Protein 1CZT (pdb70)

Organism: Homo sapiens (NCBI:txid9606)

InterPro domains:
  IPR000421 Coagulation factor 5/8, C-terminal domain [PF00754] (1922-2058)
  IPR000421 Coagulation factor 5/8, C-terminal domain [PF00754] (2081-2218)
  IPR000421 Coagulation factor 5/8, C-terminal domain [PS01285] (1947-1980)
  IPR000421 Coagulation factor 5/8, C-terminal domain [PS01285] (2111-2140)
  IPR000421 Coagulation factor 5/8, C-terminal domain [PS01286] (2045-2061)
  IPR000421 Coagulation factor 5/8, C-terminal domain [PS01286] (2205-2221)
  IPR000421 Coagulation factor 5/8, C-terminal domain [PS50022] (1907-2061)
  IPR000421 Coagulation factor 5/8, C-terminal domain [PS50022] (2066-2221)
  IPR000421 Coagulation factor 5/8, C-terminal domain [SM00231] (1906-2061)
  IPR000421 Coagulation factor 5/8, C-terminal domain [SM00231] (2065-2221)
  IPR000421 Coagulation factor 5/8, C-terminal domain [cd00057] (1909-2060)
  IPR000421 Coagulation factor 5/8, C-terminal domain [cd00057] (2068-2220)
  IPR008972 Cupredoxin [G3DSA:2.60.40.420] (29-207)
  IPR008972 Cupredoxin [G3DSA:2.60.40.420] (208-333)
  IPR008972 Cupredoxin [G3DSA:2.60.40.420] (345-695)
  IPR008972 Cupredoxin [G3DSA:2.60.40.420] (1574-1760)
  IPR008972 Cupredoxin [G3DSA:2.60.40.420] (1761-1904)
  IPR008972 Cupredoxin [SSF49503] (31-201)
  IPR008972 Cupredoxin [SSF49503] (207-329)
  IPR008972 Cupredoxin [SSF49503] (349-534)

B-factor: mean 29.0, std 12.18, range [12.12, 73.2]

Secondary structure (DSSP, 8-state):
---EE-STTTS-S-GGGEEES---B-TTS-B--GGG-BTT--SSS-SEE-SS-STT--EEEEEEEEEEEEEEEEE-EEETTEEEEEEEEEEEEESSSSS-EE---TT-SSPPPEE--SSSS--EEEEEEEEEEEEEEEEEEEEEESS-EEEEEEEEEE--

Nearest PDB structures (foldseek):
  1czt-assembly1_A  TM=1.006E+00  e=4.597E-32  Homo sapiens
  2pqs-assembly3_C  TM=9.774E-01  e=2.338E-20  Bos taurus
  4bxs-assembly1_V  TM=9.647E-01  e=1.231E-20  Pseudonaja textilis
  6mf2-assembly1_A  TM=9.750E-01  e=3.195E-17  Homo sapiens
  7kbt-assembly1_A  TM=9.755E-01  e=1.511E-17  Sus scrofa

GO terms:
  GO:0005515 protein binding (F, IPI)
  GO:0007596 blood coagulation (P, TAS)
  GO:0033116 endoplasmic reticulum-Golgi intermediate compartment membrane (C, TAS)
  GO:0005576 extracellular region (C, TAS)
  GO:0005788 endoplasmic reticulum lumen (C, TAS)
  GO:0005886 plasma membrane (C, TAS)
  GO:0030134 COPII-coated ER to Golgi transport vesicle (C, TAS)
  GO:0031093 platelet alpha granule lumen (C, TAS)
  GO:1903561 extracellular vesicle (C, HDA)
  GO:0016020 membrane (C, HDA)
  GO:0031638 zymogen activation (P, IDA)
  GO:0006508 proteolysis (P, IDA)

Radius of gyration: 14.77 Å; Cα contacts (8 Å, |Δi|>4): 433; chains: 1; bounding box: 37×32×40 Å

Sequence (160 aa):
GCSTPLGMENGKIENKQITASSFKKSWWGDYWEPFRARLNAQGRVNAWQAKANNNKQWLEIDLLKIKKITAIITQGCKSLSSEMYVKSYTIHYSEQGVEWKPYRLKSSMVDKIFEGNTNTKGHVKNFFNPPIISRFIRVIPKTWNQSITLRLELFGCDIY

Solvent-accessible surface area: 8597 Å² total; per-residue (Å²): 125,26,82,85,58,22,0,0,90,85,37,156,5,86,69,151,11,4,63,20,40,29,58,74,124,30,226,205,57,19,88,13,43,11,34,97,0,35,10,56,27,150,53,184,28,17,0,0,2,2,145,44,68,40,109,139,12,62,0,22,0,23,9,99,105,64,35,62,0,21,2,0,17,0,5,0,0,147,20,168,122,16,94,21,23,0,89,14,0,0,0,46,42,6,88,134,27,119,141,60,120,32,8,109,71,149,119,36,174,108,44,58,78,5,125,7,1,108,67,14,159,26,89,41,89,26,120,4,105,67,52,4,69,0,69,21,0,46,0,15,1,86,66,62,53,113,10,0,0,0,10,0,4,0,22,0,25,46,84,231

Structure (mmCIF, N/CA/C/O backbone):
data_1CZT
#
_entry.id   1CZT
#
_cell.length_a   46.890
_cell.length_b   53.330
_cell.length_c   68.520
_cell.angle_alpha   90.00
_cell.angle_beta   90.00
_cell.angle_gamma   90.00
#
_symmetry.space_group_name_H-M   'P 21 21 21'
#
loop_
_entity.id
_entity.type
_entity.pdbx_description
1 polymer 'PROTEIN (COAGULATION FACTOR V)'
2 water water
#
loop_
_atom_site.group_PDB
_atom_site.id
_atom_site.type_symbol
_atom_site.label_atom_id
_atom_site.label_alt_id
_atom_site.label_comp_id
_atom_site.label_asym_id
_atom_site.label_entity_id
_atom_site.label_seq_id
_atom_site.pdbx_PDB_ins_code
_atom_site.Cartn_x
_atom_site.Cartn_y
_atom_site.Cartn_z
_atom_site.occupancy
_atom_site.B_iso_or_equiv
_atom_site.auth_seq_id
_atom_site.auth_comp_id
_atom_site.auth_asym_id
_atom_site.auth_atom_id
_atom_site.pdbx_PDB_model_num
ATOM 1 N N . GLY A 1 1 ? 23.193 29.081 5.228 1.00 54.07 0 GLY A N 1
ATOM 2 C CA . GLY A 1 1 ? 22.104 30.093 5.047 1.00 50.46 0 GLY A CA 1
ATOM 3 C C . GLY A 1 1 ? 20.745 29.417 5.019 1.00 46.98 0 GLY A C 1
ATOM 4 O O . GLY A 1 1 ? 20.666 28.187 5.115 1.00 49.17 0 GLY A O 1
ATOM 5 N N . CYS A 1 2 ? 19.684 30.201 4.849 1.00 39.67 1 CYS A N 1
ATOM 6 C CA . CYS A 1 2 ? 18.341 29.644 4.820 1.00 34.33 1 CYS A CA 1
ATOM 7 C C . CYS A 1 2 ? 17.517 30.211 3.651 1.00 33.62 1 CYS A C 1
ATOM 8 O O . CYS A 1 2 ? 16.477 30.829 3.856 1.00 33.49 1 CYS A O 1
ATOM 11 N N . SER A 1 3 ? 17.980 30.006 2.423 1.00 31.82 2 SER A N 1
ATOM 12 C CA . SER A 1 3 ? 17.263 30.522 1.265 1.00 31.62 2 SER A CA 1
ATOM 13 C C . SER A 1 3 ? 17.205 29.496 0.140 1.00 30.74 2 SER A C 1
ATOM 14 O O . SER A 1 3 ? 17.147 29.844 -1.036 1.00 31.55 2 SER A O 1
ATOM 17 N N . THR A 1 4 ? 17.133 28.227 0.513 1.00 29.12 3 THR A N 1
ATOM 18 C CA . THR A 1 4 ? 17.091 27.162 -0.470 1.00 29.59 3 THR A CA 1
ATOM 19 C C . THR A 1 4 ? 15.654 26.856 -0.903 1.00 28.47 3 THR A C 1
ATOM 20 O O . THR A 1 4 ? 14.738 26.872 -0.073 1.00 29.00 3 THR A O 1
ATOM 24 N N . PRO A 1 5 ? 15.421 26.688 -2.222 1.00 24.95 4 PRO A N 1
ATOM 25 C CA . PRO A 1 5 ? 14.071 26.375 -2.696 1.00 24.76 4 PRO A CA 1
ATOM 26 C C . PRO A 1 5 ? 13.692 25.038 -2.073 1.00 24.46 4 PRO A C 1
ATOM 27 O O . PRO A 1 5 ? 14.474 24.094 -2.120 1.00 29.05 4 PRO A O 1
ATOM 31 N N . LEU A 1 6 ? 12.507 24.963 -1.481 1.00 22.98 5 LEU A N 1
ATOM 32 C CA . LEU A 1 6 ? 12.051 23.751 -0.802 1.00 21.57 5 LEU A CA 1
ATOM 33 C C . LEU A 1 6 ? 11.574 22.580 -1.652 1.00 23.13 5 LEU A C 1
ATOM 34 O O . LEU A 1 6 ? 11.240 21.534 -1.100 1.00 24.67 5 LEU A O 1
ATOM 39 N N . GLY A 1 7 ? 11.448 22.761 -2.964 1.00 22.47 6 GLY A N 1
ATOM 40 C CA . GLY A 1 7 ? 11.055 21.634 -3.794 1.00 23.02 6 GLY A CA 1
ATOM 41 C C . GLY A 1 7 ? 9.840 21.664 -4.689 1.00 21.98 6 GLY A C 1
ATOM 42 O O . GLY A 1 7 ? 9.426 20.609 -5.166 1.00 22.54 6 GLY A O 1
ATOM 43 N N . MET A 1 8 ? 9.249 22.829 -4.917 1.00 22.08 7 MET A N 1
ATOM 44 C CA . MET A 1 8 ? 8.081 22.892 -5.798 1.00 22.35 7 MET A CA 1
ATOM 45 C C . MET A 1 8 ? 8.512 22.658 -7.233 1.00 21.24 7 MET A C 1
ATOM 46 O O . MET A 1 8 ? 8.031 21.749 -7.896 1.00 20.49 7 MET A O 1
ATOM 51 N N . GLU A 1 9 ? 9.459 23.461 -7.693 1.00 22.26 8 GLU A N 1
ATOM 52 C CA . GLU A 1 9 ? 9.944 23.348 -9.050 1.00 22.51 8 GLU A CA 1
ATOM 53 C C . GLU A 1 9 ? 10.721 22.066 -9.312 1.00 25.31 8 GLU A C 1
ATOM 54 O O . GLU A 1 9 ? 10.447 21.374 -10.285 1.00 27.77 8 GLU A O 1
ATOM 60 N N . ASN A 1 10 ? 11.668 21.723 -8.448 1.00 27.48 9 ASN A N 1
ATOM 61 C CA . ASN A 1 10 ? 12.463 20.519 -8.682 1.00 31.58 9 ASN A CA 1
ATOM 62 C C . ASN A 1 10 ? 11.760 19.202 -8.376 1.00 33.63 9 ASN A C 1
ATOM 63 O O . ASN A 1 10 ? 12.325 18.134 -8.607 1.00 36.88 9 ASN A O 1
ATOM 68 N N . GLY A 1 11 ? 10.536 19.275 -7.862 1.00 32.00 10 GLY A N 1
ATOM 69 C CA . GLY A 1 11 ? 9.785 18.071 -7.563 1.00 30.40 10 GLY A CA 1
ATOM 70 C C . GLY A 1 11 ? 10.091 17.355 -6.265 1.00 30.50 10 GLY A C 1
ATOM 71 O O . GLY A 1 11 ? 9.562 16.266 -6.046 1.00 32.90 10 GLY A O 1
ATOM 72 N N . LYS A 1 12 ? 10.943 17.928 -5.414 1.00 30.54 11 LYS A N 1
ATOM 73 C CA . LYS A 1 12 ? 11.262 17.305 -4.128 1.00 30.15 11 LYS A CA 1
ATOM 74 C C . LYS A 1 12 ? 10.010 17.292 -3.258 1.00 31.82 11 LYS A C 1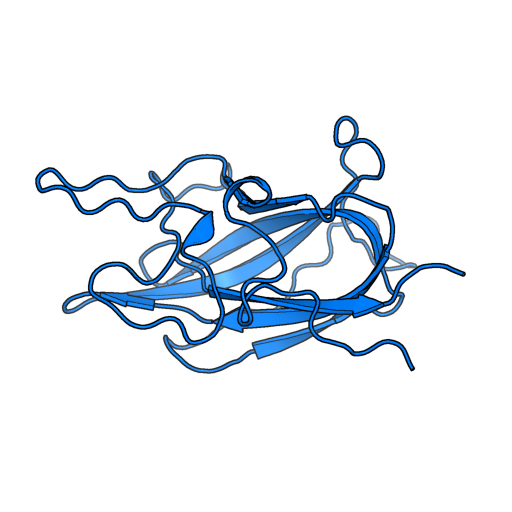
ATOM 75 O O . LYS A 1 12 ? 9.866 16.443 -2.375 1.00 32.14 11 LYS A O 1
ATOM 81 N N . ILE A 1 13 ? 9.144 18.286 -3.455 1.00 29.92 12 ILE A N 1
ATOM 82 C CA . ILE A 1 13 ? 7.875 18.343 -2.739 1.00 28.23 12 ILE A CA 1
ATOM 83 C C . ILE A 1 13 ? 6.997 17.515 -3.666 1.00 30.95 12 ILE A C 1
ATOM 84 O O . ILE A 1 13 ? 6.815 17.864 -4.838 1.00 29.83 12 ILE A O 1
ATOM 89 N N . GLU A 1 14 ? 6.538 16.374 -3.174 1.00 31.72 13 GLU A N 1
ATOM 90 C CA . GLU A 1 14 ? 5.724 15.485 -3.982 1.00 32.85 13 GLU A CA 1
ATOM 91 C C . GLU A 1 14 ? 4.270 15.895 -4.137 1.00 30.91 13 GLU A C 1
ATOM 92 O O . GLU A 1 14 ? 3.696 16.587 -3.284 1.00 28.46 13 GLU A O 1
ATOM 98 N N . ASN A 1 15 ? 3.662 15.392 -5.207 1.00 28.15 14 ASN A N 1
ATOM 99 C CA . ASN A 1 15 ? 2.269 15.671 -5.522 1.00 27.62 14 ASN A CA 1
ATOM 100 C C . ASN A 1 15 ? 1.354 15.465 -4.335 1.00 26.28 14 ASN A C 1
ATOM 101 O O . ASN A 1 15 ? 0.461 16.270 -4.090 1.00 25.27 14 ASN A O 1
ATOM 106 N N . LYS A 1 16 ? 1.587 14.395 -3.585 1.00 27.54 15 LYS A N 1
ATOM 107 C CA . LYS A 1 16 ? 0.758 14.082 -2.421 1.00 30.02 15 LYS A CA 1
ATOM 108 C C . LYS A 1 16 ? 0.755 15.153 -1.326 1.00 27.73 15 LYS A C 1
ATOM 109 O O . LYS A 1 16 ? -0.213 15.267 -0.570 1.00 27.74 15 LYS A O 1
ATOM 115 N N . GLN A 1 17 ? 1.819 15.947 -1.264 1.00 25.71 16 GLN A N 1
ATOM 116 C CA . GLN A 1 17 ? 1.955 16.991 -0.252 1.00 23.25 16 GLN A CA 1
ATOM 117 C C . GLN A 1 17 ? 1.220 18.288 -0.560 1.00 23.42 16 GLN A C 1
ATOM 118 O O . GLN A 1 17 ? 1.110 19.157 0.309 1.00 23.68 16 GLN A O 1
ATOM 124 N N . ILE A 1 18 ? 0.721 18.421 -1.784 1.00 22.54 17 ILE A N 1
ATOM 125 C CA . ILE A 1 18 ? 0.033 19.637 -2.204 1.00 22.45 17 ILE A CA 1
ATOM 126 C C . ILE A 1 18 ? -1.457 19.399 -2.418 1.00 23.53 17 ILE A C 1
ATOM 127 O O . ILE A 1 18 ? -1.850 18.573 -3.238 1.00 25.46 17 ILE A O 1
ATOM 132 N N . THR A 1 19 ? -2.285 20.125 -1.678 1.00 25.33 18 THR A N 1
ATOM 133 C CA . THR A 1 19 ? -3.734 19.981 -1.789 1.00 25.79 18 THR A CA 1
ATOM 134 C C . THR A 1 19 ? -4.372 21.368 -1.863 1.00 25.85 18 THR A C 1
ATOM 135 O O . THR A 1 19 ? -3.685 22.373 -1.671 1.00 24.32 18 THR A O 1
ATOM 139 N N . ALA A 1 20 ? -5.673 21.427 -2.148 1.00 24.86 19 ALA A N 1
ATOM 140 C CA . ALA A 1 20 ? -6.380 22.704 -2.246 1.00 22.92 19 ALA A CA 1
ATOM 141 C C . ALA A 1 20 ? -7.850 22.564 -1.894 1.00 24.61 19 ALA A C 1
ATOM 142 O O . ALA A 1 20 ? -8.380 21.458 -1.831 1.00 25.10 19 ALA A O 1
ATOM 144 N N . SER A 1 21 ? -8.506 23.697 -1.672 1.00 23.98 20 SER A N 1
ATOM 145 C CA . SER A 1 21 ? -9.925 23.729 -1.332 1.00 24.85 20 SER A CA 1
ATOM 146 C C . SER A 1 21 ? -10.762 23.157 -2.472 1.00 24.80 20 SER A C 1
ATOM 147 O O . SER A 1 21 ? -11.835 22.603 -2.244 1.00 25.06 20 SER A O 1
ATOM 150 N N . SER A 1 22 ? -10.292 23.359 -3.698 1.00 23.19 21 SER A N 1
ATOM 151 C CA . SER A 1 22 ? -10.973 22.868 -4.885 1.00 24.63 21 SER A CA 1
ATOM 152 C C . SER A 1 22 ? -10.080 23.123 -6.092 1.00 25.30 21 SER A C 1
ATOM 153 O O . SER A 1 22 ? -9.071 23.822 -5.986 1.00 24.43 21 SER A O 1
ATOM 156 N N . PHE A 1 23 ? -10.416 22.520 -7.224 1.00 25.60 22 PHE A N 1
ATOM 157 C CA . PHE A 1 23 ? -9.647 22.737 -8.438 1.00 27.44 22 PHE A CA 1
ATOM 158 C C . PHE A 1 23 ? -10.537 22.572 -9.651 1.00 28.45 22 PHE A C 1
ATOM 159 O O . PHE A 1 23 ? -11.572 21.908 -9.588 1.00 28.64 22 PHE A O 1
ATOM 167 N N . LYS A 1 24 ? -10.165 23.245 -10.730 1.00 28.92 23 LYS A N 1
ATOM 168 C CA . LYS A 1 24 ? -10.922 23.208 -11.969 1.00 29.97 23 LYS A CA 1
ATOM 169 C C . LYS A 1 24 ? -10.733 21.912 -12.746 1.00 29.67 23 LYS A C 1
ATOM 170 O O . LYS A 1 24 ? -9.611 21.441 -12.942 1.00 27.17 23 LYS A O 1
ATOM 176 N N . LYS A 1 25 ? -11.855 21.353 -13.181 1.00 32.80 24 LYS A N 1
ATOM 177 C CA . LYS A 1 25 ? -11.897 20.128 -13.979 1.00 36.13 24 LYS A CA 1
ATOM 178 C C . LYS A 1 25 ? -12.701 20.476 -15.239 1.00 38.06 24 LYS A C 1
ATOM 179 O O . LYS A 1 25 ? -13.873 20.844 -15.131 1.00 39.56 24 LYS A O 1
ATOM 185 N N . SER A 1 26 ? -12.071 20.439 -16.411 1.00 38.28 25 SER A N 1
ATOM 186 C CA . SER A 1 26 ? -12.787 20.725 -17.655 1.00 40.27 25 SER A CA 1
ATOM 187 C C . SER A 1 26 ? -13.477 19.445 -18.127 1.00 41.11 25 SER A C 1
ATOM 188 O O . SER A 1 26 ? -13.018 18.333 -17.843 1.00 40.93 25 SER A O 1
ATOM 191 N N . TRP A 1 27 ? -14.546 19.610 -18.895 1.00 42.27 26 TRP A N 1
ATOM 192 C CA . TRP A 1 27 ? -15.309 18.482 -19.417 1.00 43.93 26 TRP A CA 1
ATOM 193 C C . TRP A 1 27 ? -14.458 17.503 -20.205 1.00 45.50 26 TRP A C 1
ATOM 194 O O . TRP A 1 27 ? -14.829 16.342 -20.363 1.00 47.06 26 TRP A O 1
ATOM 205 N N . TRP A 1 28 ? -13.296 17.960 -20.654 1.00 47.23 27 TRP A N 1
ATOM 206 C CA . TRP A 1 28 ? -12.438 17.131 -21.473 1.00 49.52 27 TRP A CA 1
ATOM 207 C C . TRP A 1 28 ? -11.075 16.782 -20.883 1.00 51.55 27 TRP A C 1
ATOM 208 O O . TRP A 1 28 ? -10.031 17.062 -21.485 1.00 54.07 27 TRP A O 1
ATOM 219 N N . GLY A 1 29 ? -11.098 16.199 -19.685 1.00 50.20 28 GLY A N 1
ATOM 220 C CA . GLY A 1 29 ? -9.875 15.770 -19.019 1.00 49.55 28 GLY A CA 1
ATOM 221 C C . GLY A 1 29 ? -8.812 16.762 -18.564 1.00 48.18 28 GLY A C 1
ATOM 222 O O . GLY A 1 29 ? -7.696 16.341 -18.256 1.00 48.89 28 GLY A O 1
ATOM 223 N N . ASP A 1 30 ? -9.107 18.057 -18.5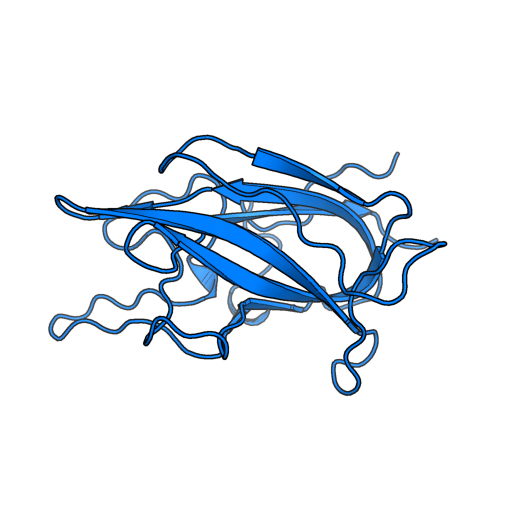30 1.00 47.32 29 ASP A N 1
ATOM 224 C CA . ASP A 1 30 ? -8.120 19.029 -18.061 1.00 46.36 29 ASP A CA 1
ATOM 225 C C . ASP A 1 30 ? -8.337 19.324 -16.587 1.00 44.50 29 ASP A C 1
ATOM 226 O O . ASP A 1 30 ? -9.269 20.046 -16.224 1.00 43.48 29 ASP A O 1
ATOM 231 N N . TYR A 1 31 ? -7.521 18.712 -15.735 1.00 41.33 30 TYR A N 1
ATOM 232 C CA . TYR A 1 31 ? -7.640 18.925 -14.300 1.00 39.73 30 TYR A CA 1
ATOM 233 C C . TYR A 1 31 ? -6.492 19.792 -13.832 1.00 33.92 30 TYR A C 1
ATOM 234 O O . TYR A 1 31 ? -5.327 19.413 -13.932 1.00 31.84 30 TYR A O 1
ATOM 243 N N . TRP A 1 32 ? -6.835 20.970 -13.337 1.00 30.29 31 TRP A N 1
ATOM 244 C CA . TRP A 1 32 ? -5.855 21.918 -12.839 1.00 27.51 31 TRP A CA 1
ATOM 245 C C . TRP A 1 32 ? -5.625 21.589 -11.370 1.00 27.61 31 TRP A C 1
ATOM 246 O O . TRP A 1 32 ? -5.934 22.386 -10.474 1.00 26.61 31 TRP A O 1
ATOM 257 N N . GLU A 1 33 ? -5.079 20.398 -11.145 1.00 25.66 32 GLU A N 1
ATOM 258 C CA . GLU A 1 33 ? -4.821 19.881 -9.817 1.00 27.67 32 GLU A CA 1
ATOM 259 C C . GLU A 1 33 ? -3.823 20.717 -9.033 1.00 25.69 32 GLU A C 1
ATOM 260 O O . GLU A 1 33 ? -2.918 21.321 -9.604 1.00 22.94 32 GLU A O 1
ATOM 266 N N . PRO A 1 34 ? -3.996 20.782 -7.703 1.00 24.52 33 PRO A N 1
ATOM 267 C CA . PRO A 1 34 ? -3.120 21.553 -6.812 1.00 24.43 33 PRO A CA 1
ATOM 268 C C . PRO A 1 34 ? -1.617 21.347 -7.075 1.00 23.88 33 PRO A C 1
ATOM 269 O O . PRO A 1 34 ? -0.860 22.312 -7.216 1.00 23.69 33 PRO A O 1
ATOM 273 N N . PHE A 1 35 ? -1.199 20.089 -7.205 1.00 22.34 34 PHE A N 1
ATOM 274 C CA . PHE A 1 35 ? 0.206 19.780 -7.447 1.00 19.69 34 PHE A CA 1
ATOM 275 C C . PHE A 1 35 ? 0.766 20.266 -8.773 1.00 20.14 34 PHE A C 1
ATOM 276 O O . PHE A 1 35 ? 1.949 20.087 -9.033 1.00 22.53 34 PHE A O 1
ATOM 284 N N . ARG A 1 36 ? -0.072 20.860 -9.620 1.00 21.93 35 ARG A N 1
ATOM 285 C CA . ARG A 1 36 ? 0.412 21.396 -10.889 1.00 23.96 35 ARG A CA 1
ATOM 286 C C . ARG A 1 36 ? 0.945 22.822 -10.659 1.00 23.27 35 ARG A C 1
ATOM 287 O O . ARG A 1 36 ? 1.568 23.406 -11.553 1.00 22.69 35 ARG A O 1
ATOM 295 N N . ALA A 1 37 ? 0.702 23.382 -9.471 1.00 21.76 36 ALA A N 1
ATOM 296 C CA . ALA A 1 37 ? 1.141 24.747 -9.153 1.00 19.99 36 ALA A CA 1
ATOM 297 C C . ALA A 1 37 ? 2.643 24.892 -8.902 1.00 19.90 36 ALA A C 1
ATOM 298 O O . ALA A 1 37 ? 3.059 25.498 -7.913 1.00 18.06 36 ALA A O 1
ATOM 300 N N . ARG A 1 38 ? 3.459 24.399 -9.827 1.00 18.62 37 ARG A N 1
ATOM 301 C CA . ARG A 1 38 ? 4.903 24.464 -9.679 1.00 18.21 37 ARG A CA 1
ATOM 302 C C . ARG A 1 38 ? 5.552 25.541 -10.553 1.00 18.79 37 ARG A C 1
ATOM 303 O O . ARG A 1 38 ? 5.247 25.683 -11.745 1.00 17.21 37 ARG A O 1
ATOM 311 N N . LEU A 1 39 ? 6.446 26.306 -9.933 1.00 17.82 38 LEU A N 1
ATOM 312 C CA . LEU A 1 39 ? 7.153 27.403 -10.588 1.00 18.90 38 LEU A CA 1
ATOM 313 C C . LEU A 1 39 ? 7.703 27.027 -11.963 1.00 19.77 38 LEU A C 1
ATOM 314 O O . LEU A 1 39 ? 8.302 25.963 -12.139 1.00 18.68 38 LEU A O 1
ATOM 319 N N . ASN A 1 40 ? 7.425 27.882 -12.941 1.00 18.29 39 ASN A N 1
ATOM 320 C CA . ASN A 1 40 ? 7.896 27.703 -14.305 1.00 19.70 39 ASN A CA 1
ATOM 321 C C . ASN A 1 40 ? 7.313 26.514 -15.057 1.00 20.64 39 ASN A C 1
ATOM 322 O O . ASN A 1 40 ? 7.752 26.222 -16.167 1.00 24.62 39 ASN A O 1
ATOM 327 N N . ALA A 1 41 ? 6.323 25.837 -14.487 1.00 20.21 40 ALA A N 1
ATOM 328 C CA . ALA A 1 41 ? 5.713 24.692 -15.161 1.00 22.45 40 ALA A CA 1
ATOM 329 C C . ALA A 1 41 ? 5.103 25.044 -16.536 1.00 26.94 40 ALA A C 1
ATOM 330 O O . ALA A 1 41 ? 4.459 26.089 -16.707 1.00 26.77 40 ALA A O 1
ATOM 332 N N . GLN A 1 42 ? 5.326 24.173 -17.519 1.00 27.01 41 GLN A N 1
ATOM 333 C CA . GLN A 1 42 ? 4.791 24.365 -18.861 1.00 27.22 41 GLN A CA 1
ATOM 334 C C . GLN A 1 42 ? 3.825 23.221 -19.160 1.00 31.15 41 GLN A C 1
ATOM 335 O O . GLN A 1 42 ? 3.846 22.184 -18.489 1.00 32.20 41 GLN A O 1
ATOM 341 N N . GLY A 1 43 ? 2.968 23.414 -20.154 1.00 34.85 42 GLY A N 1
ATOM 342 C CA . GLY A 1 43 ? 2.032 22.367 -20.514 1.00 39.17 42 GLY A CA 1
ATOM 343 C C . GLY A 1 43 ? 0.606 22.849 -20.687 1.00 42.53 42 GLY A C 1
ATOM 344 O O . GLY A 1 43 ? 0.282 24.000 -20.385 1.00 42.16 42 GLY A O 1
ATOM 345 N N . ARG A 1 44 ? -0.245 21.951 -21.180 1.00 43.98 43 ARG A N 1
ATOM 346 C CA . ARG A 1 44 ? -1.659 22.243 -21.402 1.00 44.01 43 ARG A CA 1
ATOM 347 C C . ARG A 1 44 ? -2.264 22.671 -20.073 1.00 39.40 43 ARG A C 1
ATOM 348 O O . ARG A 1 44 ? -3.026 23.629 -19.998 1.00 38.85 43 ARG A O 1
ATOM 356 N N . VAL A 1 45 ? -1.907 21.936 -19.032 1.00 34.85 44 VAL A N 1
ATOM 357 C CA . VAL A 1 45 ? -2.360 22.218 -17.691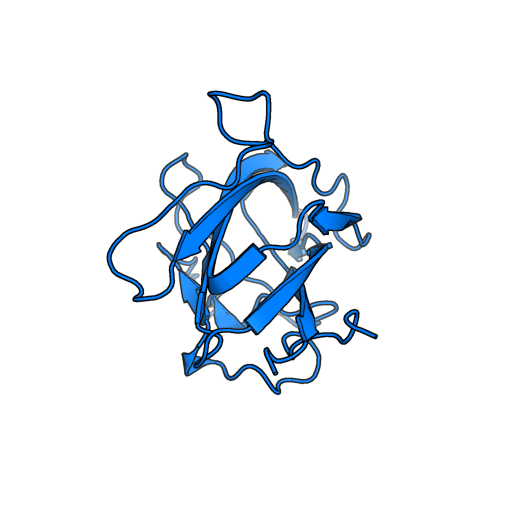 1.00 34.24 44 VAL A CA 1
ATOM 358 C C . VAL A 1 45 ? -1.064 22.351 -16.894 1.00 32.80 44 VAL A C 1
ATOM 359 O O . VAL A 1 45 ? -0.372 21.360 -16.634 1.00 33.43 44 VAL A O 1
ATOM 363 N N . ASN A 1 46 ? -0.706 23.596 -16.588 1.00 27.94 45 ASN A N 1
ATOM 364 C CA . ASN A 1 46 ? 0.529 23.900 -15.877 1.00 26.34 45 ASN A CA 1
ATOM 365 C C . ASN A 1 46 ? 0.343 24.752 -14.619 1.00 24.92 45 ASN A C 1
ATOM 366 O O . ASN A 1 46 ? 1.255 25.477 -14.218 1.00 23.51 45 ASN A O 1
ATOM 371 N N . ALA A 1 47 ? -0.807 24.642 -13.968 1.00 22.56 46 ALA A N 1
ATOM 372 C CA . ALA A 1 47 ? -1.042 25.443 -12.778 1.00 21.75 46 ALA A CA 1
ATOM 373 C C . ALA A 1 47 ? -2.250 24.931 -12.057 1.00 21.31 46 ALA A C 1
ATOM 374 O O . ALA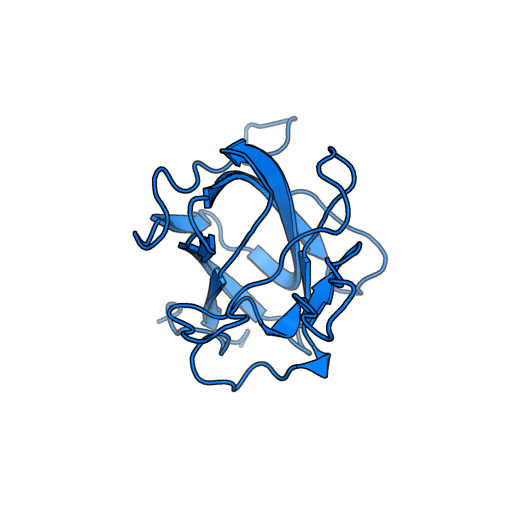 A 1 47 ? -2.968 24.071 -12.566 1.00 22.18 46 ALA A O 1
ATOM 376 N N . TRP A 1 48 ? -2.430 25.415 -10.836 1.00 20.39 47 TRP A N 1
ATOM 377 C CA . TRP A 1 48 ? -3.600 25.074 -10.054 1.00 18.32 47 TRP A CA 1
ATOM 378 C C . TRP A 1 48 ? -4.605 26.173 -10.386 1.00 21.25 47 TRP A C 1
ATOM 379 O O . TRP A 1 48 ? -4.224 27.348 -10.543 1.00 21.98 47 TRP A O 1
ATOM 390 N N . GLN A 1 49 ? -5.855 25.780 -10.600 1.00 21.66 48 GLN A N 1
ATOM 391 C CA . GLN A 1 49 ? -6.934 26.729 -10.857 1.00 23.14 48 GLN A CA 1
ATOM 392 C C . GLN A 1 49 ? -8.013 26.303 -9.885 1.00 23.00 48 GLN A C 1
ATOM 393 O O . GLN A 1 49 ? -8.342 25.112 -9.798 1.00 23.44 48 GLN A O 1
ATOM 399 N N . ALA A 1 50 ? -8.503 27.255 -9.103 1.00 22.51 49 ALA A N 1
ATOM 400 C CA . ALA A 1 50 ? -9.550 26.974 -8.136 1.00 23.17 49 ALA A CA 1
ATOM 401 C C . ALA A 1 50 ? -10.819 26.661 -8.933 1.00 27.71 49 ALA A C 1
ATOM 402 O O . ALA A 1 50 ? -10.985 27.159 -10.047 1.00 29.43 49 ALA A O 1
ATOM 404 N N . LYS A 1 51 ? -11.700 25.833 -8.376 1.00 30.13 50 LYS A N 1
ATOM 405 C CA . LYS A 1 51 ? -12.937 25.456 -9.050 1.00 31.96 50 LYS A CA 1
ATOM 406 C C . LYS A 1 51 ? -13.869 26.655 -9.143 1.00 35.04 50 LYS A C 1
ATOM 407 O O . LYS A 1 51 ? -14.563 26.832 -10.142 1.00 39.58 50 LYS A O 1
ATOM 413 N N . ALA A 1 52 ? -13.872 27.485 -8.107 1.00 34.13 51 ALA A N 1
ATOM 414 C CA . ALA A 1 52 ? -14.719 28.674 -8.074 1.00 33.49 51 ALA A CA 1
ATOM 415 C C . ALA A 1 52 ? -13.894 29.845 -7.573 1.00 32.04 51 ALA A C 1
ATOM 416 O O . ALA A 1 52 ? -13.019 29.662 -6.729 1.00 32.20 51 ALA A O 1
ATOM 418 N N . ASN A 1 53 ? -14.163 31.045 -8.077 1.00 29.48 52 ASN A N 1
ATOM 419 C CA . ASN A 1 53 ? -13.411 32.213 -7.633 1.00 28.78 52 ASN A CA 1
ATOM 420 C C . ASN A 1 53 ? -14.124 32.957 -6.525 1.00 28.89 52 ASN A C 1
ATOM 421 O O . ASN A 1 53 ? -14.979 33.803 -6.784 1.00 28.53 52 ASN A O 1
ATOM 426 N N . ASN A 1 54 ? -13.762 32.635 -5.288 1.00 29.82 53 ASN A N 1
ATOM 427 C CA . ASN A 1 54 ? -14.347 33.275 -4.121 1.00 30.57 53 ASN A CA 1
ATOM 428 C C . ASN A 1 54 ? -13.329 33.366 -3.000 1.00 32.17 53 ASN A C 1
ATOM 429 O O . ASN A 1 54 ? -12.205 32.874 -3.112 1.00 32.36 53 ASN A O 1
ATOM 434 N N . ASN A 1 55 ? -13.741 33.999 -1.913 1.00 34.57 54 ASN A N 1
ATOM 435 C CA . ASN A 1 55 ? -12.896 34.193 -0.747 1.00 35.72 54 ASN A CA 1
ATOM 436 C C . ASN A 1 55 ? -12.711 32.946 0.115 1.00 33.91 54 ASN A C 1
ATOM 437 O O . ASN A 1 55 ? -12.117 33.020 1.192 1.00 35.13 54 ASN A O 1
ATOM 442 N N . LYS A 1 56 ? -13.200 31.804 -0.353 1.00 30.21 55 LYS A N 1
ATOM 443 C CA . LYS A 1 56 ? -13.093 30.567 0.409 1.00 28.60 55 LYS A CA 1
ATOM 444 C C . LYS A 1 56 ? -12.048 29.597 -0.149 1.00 27.32 55 LYS A C 1
ATOM 445 O O . LYS A 1 56 ? -12.060 28.416 0.192 1.00 28.93 55 LYS A O 1
ATOM 451 N N . GLN A 1 57 ? -11.127 30.086 -0.975 1.00 23.60 56 GLN A N 1
ATOM 452 C CA . GLN A 1 57 ? -10.128 29.208 -1.567 1.00 21.63 56 GLN A CA 1
ATOM 453 C C . GLN A 1 57 ? -8.765 29.206 -0.873 1.00 22.24 56 GLN A C 1
ATOM 454 O O . GLN A 1 57 ? -8.393 30.165 -0.195 1.00 21.94 56 GLN A O 1
ATOM 460 N N . TRP A 1 58 ? -8.022 28.118 -1.062 1.00 20.21 57 TRP A N 1
ATOM 461 C CA . TRP A 1 58 ? -6.697 27.964 -0.486 1.00 20.27 57 TRP A CA 1
ATOM 462 C C . TRP A 1 58 ? -5.906 26.826 -1.135 1.00 21.23 57 TRP A C 1
ATOM 463 O O . TRP A 1 58 ? -6.478 25.881 -1.678 1.00 20.98 57 TRP A O 1
ATOM 474 N N . LEU A 1 59 ? -4.588 26.976 -1.139 1.00 19.43 58 LEU A N 1
ATOM 475 C CA . LEU A 1 59 ? -3.663 25.983 -1.669 1.00 18.94 58 LEU A CA 1
ATOM 476 C C . LEU A 1 59 ? -2.793 25.661 -0.453 1.00 19.58 58 LEU A C 1
ATOM 477 O O . LEU A 1 59 ? -2.265 26.565 0.199 1.00 18.59 58 LEU A O 1
ATOM 482 N N . GLU A 1 60 ? -2.675 24.381 -0.136 1.00 19.54 59 GLU A N 1
ATOM 483 C CA . GLU A 1 60 ? -1.919 23.937 1.020 1.00 21.28 59 GLU A CA 1
ATOM 484 C C . GLU A 1 60 ? -0.730 23.067 0.666 1.00 21.24 59 GLU A C 1
ATOM 485 O O . GLU A 1 60 ? -0.822 22.180 -0.184 1.00 22.26 59 GLU A O 1
ATOM 491 N N . ILE A 1 61 ? 0.383 23.326 1.339 1.00 21.70 60 ILE A N 1
ATOM 492 C CA . ILE A 1 61 ? 1.606 22.555 1.144 1.00 24.04 60 ILE A CA 1
ATOM 493 C C . ILE A 1 61 ? 2.049 21.960 2.481 1.00 23.79 60 ILE A C 1
ATOM 494 O O . ILE A 1 61 ? 2.240 22.687 3.462 1.00 20.48 60 ILE A O 1
ATOM 499 N N . ASP A 1 62 ? 2.132 20.633 2.524 1.00 23.48 61 ASP A N 1
ATOM 500 C CA . ASP A 1 62 ? 2.577 19.917 3.710 1.00 23.22 61 ASP A CA 1
ATOM 501 C C . ASP A 1 62 ? 4.053 19.615 3.496 1.00 24.02 61 ASP A C 1
ATOM 502 O O . ASP A 1 62 ? 4.407 18.819 2.624 1.00 24.73 61 ASP A O 1
ATOM 507 N N . LEU A 1 63 ? 4.915 20.254 4.284 1.00 24.79 62 LEU A N 1
ATOM 508 C CA . LEU A 1 63 ? 6.360 20.050 4.172 1.00 24.79 62 LEU A CA 1
ATOM 509 C C . LEU A 1 63 ? 6.862 18.736 4.796 1.00 24.94 62 LEU A C 1
ATOM 510 O O . LEU A 1 63 ? 8.045 18.405 4.691 1.00 24.32 62 LEU A O 1
ATOM 515 N N . LEU A 1 64 ? 5.959 18.015 5.461 1.00 26.59 63 LEU A N 1
ATOM 516 C CA . LEU A 1 64 ? 6.252 16.732 6.108 1.00 28.71 63 LEU A CA 1
ATOM 517 C C . LEU A 1 64 ? 6.968 16.851 7.447 1.00 30.92 63 LEU A C 1
ATOM 518 O O . LEU A 1 64 ? 7.001 15.900 8.217 1.00 34.19 63 LEU A O 1
ATOM 523 N N . LYS A 1 65 ? 7.552 18.010 7.714 1.00 30.14 64 LYS A N 1
ATOM 524 C CA . LYS A 1 65 ? 8.225 18.268 8.976 1.00 30.87 64 LYS A CA 1
ATOM 525 C C . LYS A 1 65 ? 8.348 19.778 9.119 1.00 29.98 64 LYS A C 1
ATOM 526 O O . LYS A 1 65 ? 8.269 20.503 8.126 1.00 29.64 64 LYS A O 1
ATOM 532 N N . ILE A 1 66 ? 8.479 20.254 10.351 1.00 26.90 65 ILE A N 1
ATOM 533 C CA . ILE A 1 66 ? 8.607 21.681 10.601 1.00 24.80 65 ILE A CA 1
ATOM 534 C C . ILE A 1 66 ? 9.904 22.222 10.012 1.00 23.71 65 ILE A C 1
ATOM 535 O O . ILE A 1 66 ? 10.970 21.615 10.174 1.00 24.03 65 ILE A O 1
ATOM 540 N N . LYS A 1 67 ? 9.798 23.326 9.276 1.00 21.64 66 LYS A N 1
ATOM 541 C CA . LYS A 1 67 ? 10.961 23.961 8.662 1.00 21.47 66 LYS A CA 1
ATOM 542 C C . LYS A 1 67 ? 10.862 25.452 8.884 1.00 19.44 66 LYS A C 1
ATOM 543 O O . LYS A 1 67 ? 9.891 25.938 9.465 1.00 21.01 66 LYS A O 1
ATOM 549 N N . LYS A 1 68 ? 11.882 26.167 8.432 1.00 20.08 67 LYS A N 1
ATOM 550 C CA . LYS A 1 68 ? 11.919 27.614 8.531 1.00 22.48 67 LYS A CA 1
ATOM 551 C C . LYS A 1 68 ? 11.725 28.089 7.099 1.00 22.59 67 LYS A C 1
ATOM 552 O O . LYS A 1 68 ? 12.524 27.765 6.216 1.00 24.27 67 LYS A O 1
ATOM 558 N N . ILE A 1 69 ? 10.618 28.787 6.869 1.00 21.21 68 ILE A N 1
ATOM 559 C CA . ILE A 1 69 ? 10.259 29.299 5.552 1.00 20.01 68 ILE A CA 1
ATOM 560 C C . ILE A 1 69 ? 10.575 30.804 5.495 1.00 17.96 68 ILE A C 1
ATOM 561 O O . ILE A 1 69 ? 9.988 31.620 6.210 1.00 16.32 68 ILE A O 1
ATOM 566 N N . THR A 1 70 ? 11.526 31.143 4.636 1.00 17.35 69 THR A N 1
ATOM 567 C CA . THR A 1 70 ? 12.018 32.500 4.493 1.00 17.26 69 THR A CA 1
ATOM 568 C C . THR A 1 70 ? 11.456 33.346 3.351 1.00 15.78 69 THR A C 1
ATOM 569 O O . THR A 1 70 ? 11.485 34.570 3.416 1.00 17.32 69 THR A O 1
ATOM 573 N N . ALA A 1 71 ? 10.968 32.720 2.290 1.00 14.70 70 ALA A N 1
ATOM 574 C CA . ALA A 1 71 ? 10.422 33.506 1.195 1.00 13.46 70 ALA A CA 1
ATOM 575 C C . ALA A 1 71 ? 9.499 32.664 0.344 1.00 14.55 70 ALA A C 1
ATOM 576 O O . ALA A 1 71 ? 9.475 31.434 0.460 1.00 14.02 70 ALA A O 1
ATOM 578 N N . ILE A 1 72 ? 8.755 33.334 -0.525 1.00 15.87 71 ILE A N 1
ATOM 579 C CA . ILE A 1 72 ? 7.820 32.670 -1.430 1.00 17.61 71 ILE A CA 1
ATOM 580 C C . ILE A 1 72 ? 7.814 33.419 -2.759 1.00 17.06 71 ILE A C 1
ATOM 581 O O . ILE A 1 72 ? 8.046 34.630 -2.790 1.00 15.03 71 ILE A O 1
ATOM 586 N N . ILE A 1 73 ? 7.672 32.674 -3.851 1.00 17.47 72 ILE A N 1
ATOM 587 C CA . ILE A 1 73 ? 7.575 33.258 -5.189 1.00 17.04 72 ILE A CA 1
ATOM 588 C C . ILE A 1 73 ? 6.284 32.745 -5.807 1.00 16.02 72 ILE A C 1
ATOM 589 O O . ILE A 1 73 ? 5.976 31.558 -5.701 1.00 15.11 72 ILE A O 1
ATOM 594 N N . THR A 1 74 ? 5.495 33.643 -6.383 1.00 16.80 73 THR A N 1
ATOM 595 C CA . THR A 1 74 ? 4.258 33.232 -7.035 1.00 17.00 73 THR A CA 1
ATOM 596 C C . THR A 1 74 ? 4.328 33.655 -8.486 1.00 17.06 73 THR A C 1
ATOM 597 O O . THR A 1 74 ? 5.038 34.598 -8.841 1.00 17.28 73 THR A O 1
ATOM 601 N N . GLN A 1 75 ? 3.566 32.969 -9.314 1.00 16.43 74 GLN A N 1
ATOM 602 C CA . GLN A 1 75 ? 3.546 33.236 -10.734 1.00 18.29 74 GLN A CA 1
ATOM 603 C C . GLN A 1 75 ? 2.101 32.958 -11.158 1.00 17.78 74 GLN A C 1
ATOM 604 O O . GLN A 1 75 ? 1.377 32.248 -10.449 1.00 17.37 74 GLN A O 1
ATOM 610 N N . GLY A 1 76 ? 1.668 33.548 -12.267 1.00 17.72 75 GLY A N 1
ATOM 611 C CA . GLY A 1 76 ? 0.313 33.336 -12.747 1.00 19.60 75 GLY A CA 1
ATOM 612 C C . GLY A 1 76 ? 0.206 32.238 -13.793 1.00 23.17 75 GLY A C 1
ATOM 613 O O . GLY A 1 76 ? 0.998 31.283 -13.800 1.00 24.06 75 GLY A O 1
ATOM 614 N N . CYS A 1 77 ? -0.750 32.385 -14.705 1.00 23.10 76 CYS A N 1
ATOM 615 C CA . CYS A 1 77 ? -0.952 31.393 -15.752 1.00 23.30 76 CYS A CA 1
ATOM 616 C C . CYS A 1 77 ? -1.699 31.982 -16.932 1.00 24.11 76 CYS A C 1
ATOM 617 O O . CYS A 1 77 ? -2.647 32.746 -16.765 1.00 21.43 76 CYS A O 1
ATOM 620 N N . LYS A 1 78 ? -1.227 31.660 -18.128 1.00 29.40 77 LYS A N 1
ATOM 621 C CA . LYS A 1 78 ? -1.860 32.105 -19.365 1.00 31.91 77 LYS A CA 1
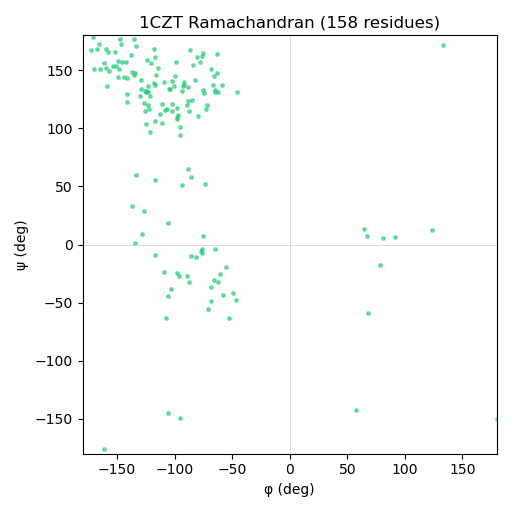ATOM 622 C C . LYS A 1 78 ? -2.425 30.837 -20.012 1.00 34.77 77 LYS A C 1
ATOM 623 O O . LYS A 1 78 ? -1.674 29.933 -20.392 1.00 33.83 77 LYS A O 1
ATOM 629 N N . SER A 1 79 ? -3.749 30.743 -20.067 1.00 39.44 78 SER A N 1
ATOM 630 C CA . SER A 1 79 ? -4.433 29.586 -20.651 1.00 45.59 78 SER A CA 1
ATOM 631 C C . SER A 1 79 ? -5.397 30.148 -21.689 1.00 49.81 78 SER A C 1
ATOM 632 O O . SER A 1 79 ? -6.248 30.983 -21.352 1.00 52.59 78 SER A O 1
ATOM 635 N N . LEU A 1 80 ? -5.247 29.722 -22.945 1.00 50.83 79 LEU A N 1
ATOM 636 C CA . LEU A 1 80 ? -6.092 30.215 -24.040 1.00 50.28 79 LEU A CA 1
ATOM 637 C C . LEU A 1 80 ? -5.935 31.741 -24.102 1.00 48.89 79 LEU A C 1
ATOM 638 O O . LEU A 1 80 ? -4.843 32.254 -23.864 0.00 48.86 79 LEU A O 1
ATOM 643 N N . SER A 1 81 ? -7.010 32.464 -24.393 0.00 47.73 80 SER A N 1
ATOM 644 C CA . SER A 1 81 ? -6.944 33.919 -24.457 0.00 46.56 80 SER A CA 1
ATOM 645 C C . SER A 1 81 ? -7.334 34.487 -23.097 0.00 45.61 80 SER A C 1
ATOM 646 O O . SER A 1 81 ? -8.175 35.381 -23.005 0.00 45.57 80 SER A O 1
ATOM 649 N N . SER A 1 82 ? -6.701 33.979 -22.045 1.00 44.73 81 SER A N 1
ATOM 650 C CA . SER A 1 82 ? -7.008 34.404 -20.683 1.00 42.47 81 SER A CA 1
ATOM 651 C C . SER A 1 82 ? -5.785 34.523 -19.778 1.00 38.78 81 SER A C 1
ATOM 652 O O . SER A 1 82 ? -5.081 33.539 -19.537 1.00 38.68 81 SER A O 1
ATOM 655 N N . GLU A 1 83 ? -5.591 35.718 -19.230 1.00 36.45 82 GLU A N 1
ATOM 656 C CA . GLU A 1 83 ? -4.486 36.010 -18.326 1.00 35.20 82 GLU A CA 1
ATOM 657 C C . GLU A 1 83 ? -5.016 35.915 -16.893 1.00 31.93 82 GLU A C 1
ATOM 658 O O . GLU A 1 83 ? -5.764 36.786 -16.450 1.00 30.68 82 GLU A O 1
ATOM 664 N N . MET A 1 84 ? -4.626 34.868 -16.171 1.00 27.14 83 MET A N 1
ATOM 665 C CA . MET A 1 84 ? -5.090 34.685 -14.806 1.00 23.78 83 MET A CA 1
ATOM 666 C C . MET A 1 84 ? -3.907 34.710 -13.845 1.00 23.85 83 MET A C 1
ATOM 667 O O . MET A 1 84 ? -2.834 34.171 -14.133 1.00 22.20 83 MET A O 1
ATOM 672 N N . TYR A 1 85 ? -4.093 35.368 -12.711 1.00 20.81 84 TYR A N 1
ATOM 673 C CA . TYR A 1 85 ? -3.055 35.443 -11.693 1.00 19.63 84 TYR A CA 1
ATOM 674 C C . TYR A 1 85 ? -3.588 36.040 -10.400 1.00 20.28 84 TYR A C 1
ATOM 675 O O . TYR A 1 85 ? -4.565 36.800 -10.407 1.00 19.94 84 TYR A O 1
ATOM 684 N N . VAL A 1 86 ? -2.987 35.636 -9.287 1.00 20.38 85 VAL A N 1
ATOM 685 C CA . VAL A 1 86 ? -3.370 36.141 -7.983 1.00 17.83 85 VAL A CA 1
ATOM 686 C C . VAL A 1 86 ? -2.605 37.443 -7.767 1.00 17.93 85 VAL A C 1
ATOM 687 O O . VAL A 1 86 ? -1.382 37.496 -7.911 1.00 17.00 85 VAL A O 1
ATOM 691 N N . LYS A 1 87 ? -3.354 38.503 -7.492 1.00 16.78 86 LYS A N 1
ATOM 692 C CA . LYS A 1 87 ? -2.799 39.828 -7.273 1.00 17.50 86 LYS A CA 1
ATOM 693 C C . LYS A 1 87 ? -2.436 40.121 -5.816 1.00 17.24 86 LYS A C 1
ATOM 694 O O . LYS A 1 87 ? -1.563 40.953 -5.563 1.00 19.06 86 LYS A O 1
ATOM 700 N N . SER A 1 88 ? -3.114 39.476 -4.863 1.00 14.04 87 SER A N 1
ATOM 701 C CA . SER A 1 88 ? -2.812 39.657 -3.441 1.00 15.10 87 SER A CA 1
ATOM 702 C C . SER A 1 88 ? -3.301 38.433 -2.682 1.00 13.53 87 SER A C 1
ATOM 703 O O . SER A 1 88 ? -4.251 37.772 -3.107 1.00 14.90 87 SER A O 1
ATOM 706 N N . TYR A 1 89 ? -2.623 38.106 -1.590 1.00 13.42 88 TYR A N 1
ATOM 707 C CA . TYR A 1 89 ? -2.961 36.921 -0.809 1.00 13.64 88 TYR A CA 1
ATOM 708 C C . TYR A 1 89 ? -2.461 37.022 0.627 1.00 14.51 88 TYR A C 1
ATOM 709 O O . TYR A 1 89 ? -1.666 37.903 0.957 1.00 15.68 88 TYR A O 1
ATOM 718 N N . THR A 1 90 ? -2.964 36.144 1.489 1.00 13.43 89 THR A N 1
ATOM 719 C CA . THR A 1 90 ? -2.509 36.098 2.877 1.00 14.33 89 THR A CA 1
ATOM 720 C C . THR A 1 90 ? -1.888 34.710 3.049 1.00 14.80 89 THR A C 1
ATOM 721 O O . THR A 1 90 ? -2.004 33.856 2.157 1.00 15.38 89 THR A O 1
ATOM 725 N N . ILE A 1 91 ? -1.190 34.500 4.157 1.00 15.62 90 ILE A N 1
ATOM 726 C CA . ILE A 1 91 ? -0.563 33.216 4.419 1.00 15.44 90 ILE A CA 1
ATOM 727 C C . ILE A 1 91 ? -1.021 32.695 5.769 1.00 15.17 90 ILE A C 1
ATOM 728 O O . ILE A 1 91 ? -1.071 33.446 6.740 1.00 15.58 90 ILE A O 1
ATOM 733 N N . HIS A 1 92 ? -1.436 31.436 5.806 1.00 13.96 91 HIS A N 1
ATOM 734 C CA . HIS A 1 92 ? -1.841 30.802 7.055 1.00 16.42 91 HIS A CA 1
ATOM 735 C C . HIS A 1 92 ? -0.837 29.690 7.254 1.00 17.79 91 HIS A C 1
ATOM 736 O O . HIS A 1 92 ? -0.337 29.137 6.270 1.00 18.21 91 HIS A O 1
ATOM 743 N N . TYR A 1 93 ? -0.488 29.400 8.506 1.00 16.88 92 TYR A N 1
ATOM 744 C CA . TYR A 1 93 ? 0.453 28.325 8.785 1.00 19.54 92 TYR A CA 1
ATOM 745 C C . TYR A 1 93 ? 0.049 27.454 9.975 1.00 20.68 92 TYR A C 1
ATOM 746 O O . TYR A 1 93 ? -0.810 27.831 10.770 1.00 19.78 92 TYR A O 1
ATOM 755 N N . SER A 1 94 ? 0.652 26.277 10.074 1.00 23.12 93 SER A N 1
ATOM 756 C CA . SER A 1 94 ? 0.331 25.350 11.148 1.00 26.90 93 SER A CA 1
ATOM 757 C C . SER A 1 94 ? 1.450 24.337 11.362 1.00 31.75 93 SER A C 1
ATOM 758 O O . SER A 1 94 ? 2.189 24.004 10.434 1.00 29.83 93 SER A O 1
ATOM 761 N N . GLU A 1 95 ? 1.572 23.848 12.593 1.00 38.55 94 GLU A N 1
ATOM 762 C CA . GLU A 1 95 ? 2.581 22.843 12.926 1.00 43.80 94 GLU A CA 1
ATOM 763 C C . GLU A 1 95 ? 1.971 21.441 12.881 1.00 44.63 94 GLU A C 1
ATOM 764 O O . GLU A 1 95 ? 2.657 20.473 12.552 1.00 44.40 94 GLU A O 1
ATOM 770 N N . GLN A 1 96 ? 0.659 21.368 13.118 1.00 46.69 95 GLN A N 1
ATOM 771 C CA . GLN A 1 96 ? -0.077 20.101 13.164 1.00 48.14 95 GLN A CA 1
ATOM 772 C C . GLN A 1 96 ? -1.015 19.873 11.984 1.00 48.35 95 GLN A C 1
ATOM 773 O O . GLN A 1 96 ? -1.404 18.741 11.697 1.00 48.81 95 GLN A O 1
ATOM 779 N N . GLY A 1 97 ? -1.443 20.954 11.348 1.00 48.58 96 GLY A N 1
ATOM 780 C CA . GLY A 1 97 ? -2.351 20.819 10.230 1.00 48.96 96 GLY A CA 1
ATOM 781 C C . GLY A 1 97 ? -3.787 20.882 10.702 1.00 50.20 96 GLY A C 1
ATOM 782 O O . GLY A 1 97 ? -4.713 20.696 9.917 1.00 51.18 96 GLY A O 1
ATOM 783 N N . VAL A 1 98 ? -3.975 21.171 11.985 1.00 51.34 97 VAL A N 1
ATOM 784 C CA . VAL A 1 98 ? -5.311 21.260 12.566 1.00 54.25 97 VAL A CA 1
ATOM 785 C C . VAL A 1 98 ? -5.649 22.721 12.837 1.00 53.49 97 VAL A C 1
ATOM 786 O O . VAL A 1 98 ? -6.606 23.267 12.287 1.00 54.25 97 VAL A O 1
ATOM 790 N N . GLU A 1 99 ? -4.876 23.335 13.723 1.00 51.98 98 GLU A N 1
ATOM 791 C CA . GLU A 1 99 ? -5.073 24.730 14.070 1.00 51.35 98 GLU A CA 1
ATOM 792 C C . GLU A 1 99 ? -4.280 25.607 13.110 1.00 47.27 98 GLU A C 1
ATOM 793 O O . GLU A 1 99 ? -3.071 25.435 12.960 1.00 45.21 98 GLU A O 1
ATOM 799 N N . TRP A 1 100 ? -4.970 26.519 12.437 1.00 42.42 99 TRP A N 1
ATOM 800 C CA . TRP A 1 100 ? -4.316 27.424 11.503 1.00 37.46 99 TRP A CA 1
ATOM 801 C C . TRP A 1 100 ? -4.114 28.807 12.102 1.00 36.48 99 TRP A C 1
ATOM 802 O O . TRP A 1 100 ? -4.967 29.319 12.829 1.00 39.58 99 TRP A O 1
ATOM 813 N N . LYS A 1 101 ? -2.965 29.399 11.807 1.00 32.27 100 LYS A N 1
ATOM 814 C CA . LYS A 1 101 ? -2.616 30.708 12.325 1.00 29.18 100 LYS A CA 1
ATOM 815 C C . LYS A 1 101 ? -2.266 31.621 11.154 1.00 25.58 100 LYS A C 1
ATOM 816 O O . LYS A 1 101 ? -1.550 31.217 10.241 1.00 21.88 100 LYS A O 1
ATOM 822 N N . PRO A 1 102 ? -2.827 32.836 11.127 1.00 23.50 101 PRO A N 1
ATOM 823 C CA . PRO A 1 102 ? -2.527 33.761 10.037 1.00 22.45 101 PRO A CA 1
ATOM 824 C C . PRO A 1 102 ? -1.217 34.501 10.270 1.00 22.34 101 PRO A C 1
ATOM 825 O O . PRO A 1 102 ? -0.896 34.865 11.403 1.00 23.31 101 PRO A O 1
ATOM 829 N N . TYR A 1 103 ? -0.457 34.703 9.194 1.00 22.25 102 TYR A N 1
ATOM 830 C CA . TYR A 1 103 ? 0.800 35.435 9.262 1.00 19.89 102 TYR A CA 1
ATOM 831 C C . TYR A 1 103 ? 0.478 36.921 9.483 1.00 20.72 102 TYR A C 1
ATOM 832 O O . TYR A 1 103 ? -0.234 37.553 8.687 1.00 19.32 102 TYR A O 1
ATOM 841 N N . ARG A 1 104 ? 0.966 37.464 10.593 1.00 24.90 103 ARG A N 1
ATOM 842 C CA . ARG A 1 104 ? 0.753 38.867 10.938 1.00 27.55 103 ARG A CA 1
ATOM 843 C C . ARG A 1 104 ? 2.056 39.476 11.403 1.00 30.36 103 ARG A C 1
ATOM 844 O O . ARG A 1 104 ? 2.903 38.788 11.974 1.00 28.73 103 ARG A O 1
ATOM 852 N N . LEU A 1 105 ? 2.229 40.759 11.125 1.00 36.89 104 LEU A N 1
ATOM 853 C CA . LEU A 1 105 ? 3.431 41.466 11.540 1.00 45.49 104 LEU A CA 1
ATOM 854 C C . LEU A 1 105 ? 3.309 41.727 13.044 1.00 50.65 104 LEU A C 1
ATOM 855 O O . LEU A 1 105 ? 2.216 41.615 13.607 1.00 52.19 104 LEU A O 1
ATOM 860 N N . LYS A 1 106 ? 4.423 42.083 13.683 1.00 55.22 105 LYS A N 1
ATOM 861 C CA . LYS A 1 106 ? 4.463 42.358 15.130 1.00 57.04 105 LYS A CA 1
ATOM 862 C C . LYS A 1 106 ? 3.424 43.388 15.592 1.00 56.85 105 LYS A C 1
ATOM 863 O O . LYS A 1 106 ? 2.558 43.090 16.417 1.00 56.50 105 LYS A O 1
ATOM 869 N N . SER A 1 107 ? 3.545 44.611 15.094 0.00 56.74 106 SER A N 1
ATOM 870 C CA . SER A 1 107 ? 2.608 45.663 15.445 0.00 56.63 106 SER A CA 1
ATOM 871 C C . SER A 1 107 ? 1.391 45.590 14.525 0.00 56.41 106 SER A C 1
ATOM 872 O O . SER A 1 107 ? 1.079 46.545 13.810 0.00 56.50 106 SER A O 1
ATOM 875 N N . SER A 1 108 ? 0.716 44.444 14.535 0.00 55.95 107 SER A N 1
ATOM 876 C CA . SER A 1 108 ? -0.455 44.243 13.696 0.00 55.34 107 SER A CA 1
ATOM 877 C C . SER A 1 108 ? -1.530 43.428 14.404 0.00 54.40 107 SER A C 1
ATOM 878 O O . SER A 1 108 ? -1.260 42.694 15.354 0.00 54.53 107 SER A O 1
ATOM 881 N N . MET A 1 109 ? -2.759 43.594 13.932 1.00 53.07 108 MET A N 1
ATOM 882 C CA . MET A 1 109 ? -3.935 42.905 14.467 1.00 51.31 108 MET A CA 1
ATOM 883 C C . MET A 1 109 ? -4.773 42.351 13.304 1.00 49.00 108 MET A C 1
ATOM 884 O O . MET A 1 109 ? -5.825 41.739 13.508 1.00 47.80 108 MET A O 1
ATOM 889 N N . VAL A 1 110 ? -4.284 42.563 12.084 1.00 45.37 109 VAL A N 1
ATOM 890 C CA . VAL A 1 110 ? -4.953 42.114 10.869 1.00 39.78 109 VAL A CA 1
ATOM 891 C C . VAL A 1 110 ? -3.965 41.247 10.087 1.00 35.03 109 VAL A C 1
ATOM 892 O O . VAL A 1 110 ? -2.754 41.328 10.304 1.00 34.79 109 VAL A O 1
ATOM 896 N N . ASP A 1 111 ? -4.477 40.406 9.199 1.00 31.14 110 ASP A N 1
ATOM 897 C CA . ASP A 1 111 ? -3.619 39.535 8.402 1.00 27.94 110 ASP A CA 1
ATOM 898 C C . ASP A 1 111 ? -2.767 40.344 7.438 1.00 25.24 110 ASP A C 1
ATOM 899 O O . ASP A 1 111 ? -3.255 41.280 6.804 1.00 24.40 110 ASP A O 1
ATOM 904 N N . LYS A 1 112 ? -1.498 39.975 7.328 1.00 22.53 111 LYS A N 1
ATOM 905 C CA . LYS A 1 112 ? -0.574 40.653 6.432 1.00 21.37 111 LYS A CA 1
ATOM 906 C C . LYS A 1 112 ? -0.916 40.268 4.997 1.00 19.92 111 LYS A C 1
ATOM 907 O O . LYS A 1 112 ? -0.914 39.082 4.654 1.00 18.06 111 LYS A O 1
ATOM 913 N N . ILE A 1 113 ? -1.318 41.258 4.200 1.00 19.43 112 ILE A N 1
ATOM 914 C CA . ILE A 1 113 ? -1.659 41.031 2.787 1.00 22.14 112 ILE A CA 1
ATOM 915 C C . ILE A 1 113 ? -0.413 41.198 1.928 1.00 21.34 112 ILE A C 1
ATOM 916 O O . ILE A 1 113 ? 0.184 42.273 1.885 1.00 23.83 112 ILE A O 1
ATOM 921 N N . PHE A 1 114 ? -0.037 40.145 1.223 1.00 17.86 113 PHE A N 1
ATOM 922 C CA . PHE A 1 114 ? 1.135 40.191 0.368 1.00 17.36 113 PHE A CA 1
ATOM 923 C C . PHE A 1 114 ? 0.793 40.597 -1.051 1.00 17.52 113 PHE A C 1
ATOM 924 O O . PHE A 1 114 ? -0.225 40.163 -1.595 1.00 15.72 113 PHE A O 1
ATOM 932 N N . GLU A 1 115 ? 1.649 41.427 -1.641 1.00 19.58 114 GLU A N 1
ATOM 933 C CA . GLU A 1 115 ? 1.478 41.882 -3.020 1.00 22.83 114 GLU A CA 1
ATOM 934 C C . GLU A 1 115 ? 1.842 40.718 -3.913 1.00 20.02 114 GLU A C 1
ATOM 935 O O . GLU A 1 115 ? 2.875 40.091 -3.713 1.00 20.36 114 GLU A O 1
ATOM 941 N N . GLY A 1 116 ? 0.970 40.410 -4.865 1.00 16.52 115 GLY A N 1
ATOM 942 C CA . GLY A 1 116 ? 1.207 39.300 -5.762 1.00 15.56 115 GLY A CA 1
ATOM 943 C C . GLY A 1 116 ? 1.623 39.703 -7.161 1.00 14.96 115 GLY A C 1
ATOM 944 O O . GLY A 1 116 ? 2.253 40.732 -7.374 1.00 17.50 115 GLY A O 1
ATOM 945 N N . ASN A 1 117 ? 1.182 38.925 -8.132 1.00 14.45 116 ASN A N 1
ATOM 946 C CA . ASN A 1 117 ? 1.545 39.144 -9.5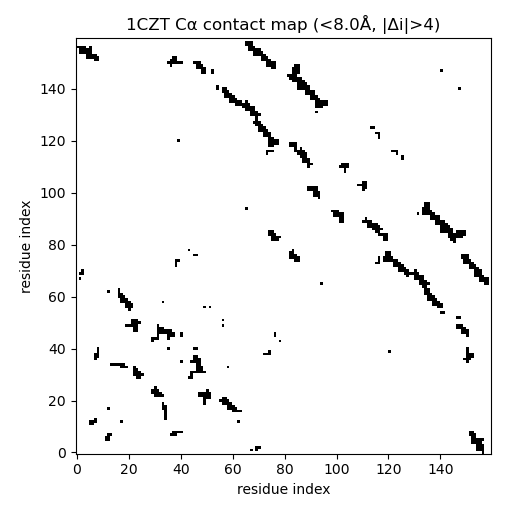22 1.00 16.91 116 ASN A CA 1
ATOM 947 C C . ASN A 1 117 ? 0.752 40.216 -10.239 1.00 18.59 116 ASN A C 1
ATOM 948 O O . ASN A 1 117 ? -0.316 40.626 -9.787 1.00 17.27 116 ASN A O 1
ATOM 953 N N . THR A 1 118 ? 1.317 40.690 -11.342 1.00 20.21 117 THR A N 1
ATOM 954 C CA . THR A 1 118 ? 0.689 41.703 -12.179 1.00 22.30 117 THR A CA 1
ATOM 955 C C . THR A 1 118 ? 0.678 41.219 -13.632 1.00 24.63 117 THR A C 1
ATOM 956 O O . THR A 1 118 ? 0.367 41.980 -14.549 1.00 27.44 117 THR A O 1
ATOM 960 N N . ASN A 1 119 ? 1.047 39.958 -13.834 1.00 22.67 118 ASN A N 1
ATOM 961 C CA . ASN A 1 119 ? 1.074 39.355 -15.156 1.00 23.89 118 ASN A CA 1
ATOM 962 C C . ASN A 1 119 ? 1.077 37.836 -15.005 1.00 23.54 118 ASN A C 1
ATOM 963 O O . ASN A 1 119 ? 0.979 37.321 -13.889 1.00 22.18 118 ASN A O 1
ATOM 968 N N . THR A 1 120 ? 1.189 37.115 -16.115 1.00 21.91 119 THR A N 1
ATOM 969 C CA . THR A 1 120 ? 1.141 35.658 -16.072 1.00 22.49 119 THR A CA 1
ATOM 970 C C . THR A 1 120 ? 2.419 34.867 -15.827 1.00 21.59 119 THR A C 1
ATOM 971 O O . THR A 1 120 ? 2.353 33.804 -15.223 1.00 21.87 119 THR A O 1
ATOM 975 N N . LYS A 1 121 ? 3.575 35.351 -16.274 1.00 21.63 120 LYS A N 1
ATOM 976 C CA . LYS A 1 121 ? 4.805 34.590 -16.052 1.00 23.16 120 LYS A CA 1
ATOM 977 C C . LYS A 1 121 ? 5.854 35.266 -15.177 1.00 19.65 120 LYS A C 1
ATOM 978 O O . LYS A 1 121 ? 6.821 34.627 -14.763 1.00 21.38 120 LYS A O 1
ATOM 984 N N . GLY A 1 122 ? 5.659 36.533 -14.851 1.00 18.49 121 GLY A N 1
ATOM 985 C CA . GLY A 1 122 ? 6.636 37.211 -14.017 1.00 19.84 121 GLY A CA 1
ATOM 986 C C . GLY A 1 122 ? 6.688 36.612 -12.620 1.00 21.66 121 GLY A C 1
ATOM 987 O O . GLY A 1 122 ? 5.671 36.137 -12.115 1.00 21.17 121 GLY A O 1
ATOM 988 N N . HIS A 1 123 ? 7.877 36.580 -12.017 1.00 21.03 122 HIS A N 1
ATOM 989 C CA . HIS A 1 123 ? 8.045 36.053 -10.660 1.00 20.78 122 HIS A CA 1
ATOM 990 C C . HIS A 1 123 ? 7.946 37.210 -9.666 1.00 21.10 122 HIS A C 1
ATOM 991 O O . HIS A 1 123 ? 8.546 38.268 -9.885 1.00 21.59 122 HIS A O 1
ATOM 998 N N . VAL A 1 124 ? 7.156 37.039 -8.610 1.00 17.12 123 VAL A N 1
ATOM 999 C CA . VAL A 1 124 ? 7.069 38.060 -7.575 1.00 15.61 123 VAL A CA 1
ATOM 1000 C C . VAL A 1 124 ? 7.476 37.349 -6.295 1.00 17.14 123 VAL A C 1
ATOM 1001 O O . VAL A 1 124 ? 6.861 36.354 -5.899 1.00 18.29 123 VAL A O 1
ATOM 1005 N N . LYS A 1 125 ? 8.573 37.801 -5.705 1.00 16.54 124 LYS A N 1
ATOM 1006 C CA . LYS A 1 125 ? 9.090 37.185 -4.496 1.00 18.33 124 LYS A CA 1
ATOM 1007 C C . LYS A 1 125 ? 8.819 38.026 -3.260 1.00 19.65 124 LYS A C 1
ATOM 1008 O O . LYS A 1 125 ? 8.996 39.244 -3.277 1.00 20.64 124 LYS A O 1
ATOM 1014 N N . ASN A 1 126 ? 8.347 37.375 -2.205 1.00 16.49 125 ASN A N 1
ATOM 1015 C CA . ASN A 1 126 ? 8.084 38.049 -0.947 1.00 17.71 125 ASN A CA 1
ATOM 1016 C C . ASN A 1 126 ? 8.890 37.332 0.135 1.00 17.70 125 ASN A C 1
ATOM 1017 O O . ASN A 1 126 ? 8.993 36.100 0.126 1.00 16.20 125 ASN A O 1
ATOM 1022 N N . PHE A 1 127 ? 9.532 38.113 1.002 1.00 15.93 126 PHE A N 1
ATOM 1023 C CA . PHE A 1 127 ? 10.335 37.576 2.094 1.00 15.56 126 PHE A CA 1
ATOM 1024 C C . PHE A 1 127 ? 9.520 37.630 3.368 1.00 16.45 126 PHE A C 1
ATOM 1025 O O . PHE A 1 127 ? 8.705 38.531 3.544 1.00 19.01 126 PHE A O 1
ATOM 1033 N N . PHE A 1 128 ? 9.694 36.642 4.236 1.00 16.94 127 PHE A N 1
ATOM 1034 C CA . PHE A 1 128 ? 8.980 36.638 5.500 1.00 15.97 127 PHE A CA 1
ATOM 1035 C C . PHE A 1 128 ? 9.908 37.195 6.572 1.00 15.84 127 PHE A C 1
ATOM 1036 O O . PHE A 1 128 ? 10.914 36.576 6.917 1.00 17.74 127 PHE A O 1
ATOM 1044 N N . ASN A 1 129 ? 9.601 38.394 7.048 1.00 16.03 128 ASN A N 1
ATOM 1045 C CA . ASN A 1 129 ? 10.391 39.037 8.093 1.00 16.95 128 ASN A CA 1
ATOM 1046 C C . ASN A 1 129 ? 9.444 39.305 9.251 1.00 17.41 128 ASN A C 1
ATOM 1047 O O . ASN A 1 129 ? 8.730 40.307 9.248 1.00 18.97 128 ASN A O 1
ATOM 1052 N N . PRO A 1 130 ? 9.422 38.418 10.258 1.00 17.70 129 PRO A N 1
ATOM 1053 C CA . PRO A 1 130 ? 10.339 37.293 10.464 1.00 18.08 129 PRO A CA 1
ATOM 1054 C C . PRO A 1 130 ? 9.888 36.035 9.727 1.00 17.60 129 PRO A C 1
ATOM 1055 O O . PRO A 1 130 ? 8.763 35.967 9.226 1.00 17.41 129 PRO A O 1
ATOM 1059 N N . PRO A 1 131 ? 10.774 35.035 9.625 1.00 17.88 130 PRO A N 1
ATOM 1060 C CA . PRO A 1 131 ? 10.441 33.788 8.939 1.00 16.67 130 PRO A CA 1
ATOM 1061 C C . PRO A 1 131 ? 9.308 33.049 9.633 1.00 16.95 130 PRO A C 1
ATOM 1062 O O . PRO A 1 131 ? 8.989 33.309 10.789 1.00 18.68 130 PRO A O 1
ATOM 1066 N N . ILE A 1 132 ? 8.721 32.104 8.917 1.00 17.62 131 ILE A N 1
ATOM 1067 C CA . ILE A 1 132 ? 7.637 31.281 9.442 1.00 18.50 131 ILE A CA 1
ATOM 1068 C C . ILE A 1 132 ? 8.278 29.947 9.839 1.00 19.56 131 ILE A C 1
ATOM 1069 O O . ILE A 1 132 ? 9.134 29.422 9.113 1.00 17.92 131 ILE A O 1
ATOM 1074 N N . ILE A 1 133 ? 7.913 29.423 11.000 1.00 18.91 132 ILE A N 1
ATOM 1075 C CA . ILE A 1 133 ? 8.447 28.135 11.427 1.00 19.45 132 ILE A CA 1
ATOM 1076 C C . ILE A 1 133 ? 7.248 27.218 11.527 1.00 18.27 132 ILE A C 1
ATOM 1077 O O . ILE A 1 133 ? 6.434 27.364 12.434 1.00 20.43 132 ILE A O 1
ATOM 1082 N N . SER A 1 134 ? 7.108 26.295 10.584 1.00 18.60 133 SER A N 1
ATOM 1083 C CA . SER A 1 134 ? 5.966 25.392 10.616 1.00 20.44 133 SER A CA 1
ATOM 1084 C C . SER A 1 134 ? 6.098 24.279 9.597 1.00 18.66 133 SER A C 1
ATOM 1085 O O . SER A 1 134 ? 7.077 24.223 8.854 1.00 20.21 133 SER A O 1
ATOM 1088 N N . ARG A 1 135 ? 5.112 23.387 9.583 1.00 17.79 134 ARG A N 1
ATOM 1089 C CA . ARG A 1 135 ? 5.106 22.268 8.662 1.00 18.89 134 ARG A CA 1
ATOM 1090 C C . ARG A 1 135 ? 4.143 22.483 7.485 1.00 19.56 134 ARG A C 1
ATOM 1091 O O . ARG A 1 135 ? 4.429 22.065 6.366 1.00 20.67 134 ARG A O 1
ATOM 1099 N N . PHE A 1 136 ? 2.984 23.081 7.754 1.00 20.27 135 PHE A N 1
ATOM 1100 C CA . PHE A 1 136 ? 1.981 23.335 6.727 1.00 21.73 135 PHE A CA 1
ATOM 1101 C C . PHE A 1 136 ? 1.886 24.820 6.408 1.00 23.11 135 PHE A C 1
ATOM 1102 O O . PHE A 1 136 ? 1.881 25.666 7.314 1.00 23.02 135 PHE A O 1
ATOM 1110 N N . ILE A 1 137 ? 1.734 25.124 5.125 1.00 22.80 136 ILE A N 1
ATOM 1111 C CA . ILE A 1 137 ? 1.605 26.497 4.654 1.00 21.65 136 ILE A CA 1
ATOM 1112 C C . ILE A 1 137 ? 0.375 26.578 3.755 1.00 21.50 136 ILE A C 1
ATOM 1113 O O . ILE A 1 137 ? 0.159 25.695 2.919 1.00 20.80 136 ILE A O 1
ATOM 1118 N N . ARG A 1 138 ? -0.448 27.603 3.959 1.00 17.20 137 ARG A N 1
ATOM 1119 C CA . ARG A 1 138 ? -1.624 27.808 3.126 1.00 17.18 137 ARG A CA 1
ATOM 1120 C C . ARG A 1 138 ? -1.564 29.190 2.493 1.00 18.12 137 ARG A C 1
ATOM 1121 O O . ARG A 1 138 ? -1.290 30.178 3.178 1.00 16.47 137 ARG A O 1
ATOM 1129 N N . VAL A 1 139 ? -1.783 29.242 1.184 1.00 15.86 138 VAL A N 1
ATOM 1130 C CA . VAL A 1 139 ? -1.799 30.495 0.438 1.00 15.37 138 VAL A CA 1
ATOM 1131 C C . VAL A 1 139 ? -3.269 30.792 0.210 1.00 14.03 138 VAL A C 1
ATOM 1132 O O . VAL A 1 139 ? -3.973 29.962 -0.353 1.00 14.94 138 VAL A O 1
ATOM 1136 N N . ILE A 1 140 ? -3.732 31.943 0.694 1.00 13.70 139 ILE A N 1
ATOM 1137 C CA . ILE A 1 140 ? -5.135 32.342 0.579 1.00 15.04 139 ILE A CA 1
ATOM 1138 C C . ILE A 1 140 ? -5.268 33.521 -0.383 1.00 14.74 139 ILE A C 1
ATOM 1139 O O . ILE A 1 140 ? -4.920 34.658 -0.037 1.00 13.69 139 ILE A O 1
ATOM 1144 N N . PRO A 1 141 ? -5.749 33.271 -1.609 1.00 15.45 140 PRO A N 1
ATOM 114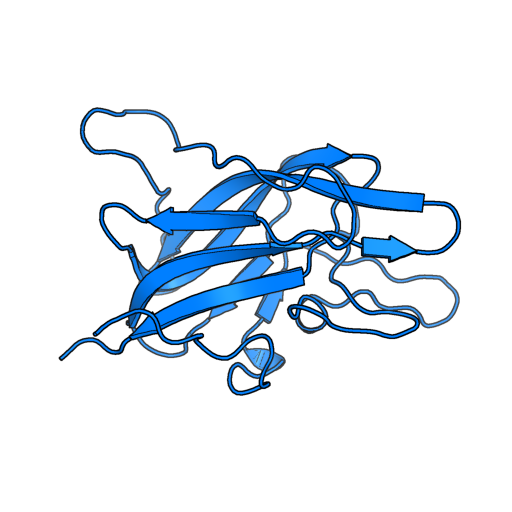5 C CA . PRO A 1 141 ? -5.911 34.356 -2.585 1.00 16.37 140 PRO A CA 1
ATOM 1146 C C . PRO A 1 141 ? -6.959 35.374 -2.116 1.00 17.70 140 PRO A C 1
ATOM 1147 O O . PRO A 1 141 ? -8.042 34.985 -1.669 1.00 17.25 140 PRO A O 1
ATOM 1151 N N . LYS A 1 142 ? -6.630 36.665 -2.199 1.00 17.98 141 LYS A N 1
ATOM 1152 C CA . LYS A 1 142 ? -7.541 37.738 -1.795 1.00 15.69 141 LYS A CA 1
ATOM 1153 C C . LYS A 1 142 ? -8.115 38.457 -3.005 1.00 16.08 141 LYS A C 1
ATOM 1154 O O . LYS A 1 142 ? -9.308 38.750 -3.045 1.00 18.04 141 LYS A O 1
ATOM 1160 N N . THR A 1 143 ? -7.261 38.764 -3.975 1.00 15.40 142 THR A N 1
ATOM 1161 C CA . THR A 1 143 ? -7.678 39.434 -5.209 1.00 15.42 142 THR A CA 1
ATOM 1162 C C . THR A 1 143 ? -6.974 38.742 -6.369 1.00 16.18 142 THR A C 1
ATOM 1163 O O . THR A 1 143 ? -5.846 38.244 -6.227 1.00 15.25 142 THR A O 1
ATOM 1167 N N . TRP A 1 144 ? -7.631 38.709 -7.516 1.00 16.77 143 TRP A N 1
ATOM 1168 C CA . TRP A 1 144 ? -7.074 38.046 -8.677 1.00 17.67 143 TRP A CA 1
ATOM 1169 C C . TRP A 1 144 ? -7.539 38.711 -9.959 1.00 20.63 143 TRP A C 1
ATOM 1170 O O . TRP A 1 144 ? -8.523 39.456 -9.961 1.00 19.30 143 TRP A O 1
ATOM 1181 N N . ASN A 1 145 ? -6.782 38.506 -11.031 1.00 21.62 144 ASN A N 1
ATOM 1182 C CA . ASN A 1 145 ? -7.178 39.035 -12.325 1.00 22.61 144 ASN A CA 1
ATOM 1183 C C . ASN A 1 145 ? -7.844 37.878 -13.059 1.00 22.74 144 ASN A C 1
ATOM 1184 O O . ASN A 1 145 ? -7.242 36.810 -13.224 1.00 20.98 144 ASN A O 1
ATOM 1189 N N . GLN A 1 146 ? -9.122 38.050 -13.379 1.00 24.38 145 GLN A N 1
ATOM 1190 C CA . GLN A 1 146 ? -9.890 37.050 -14.106 1.00 26.93 145 GLN A CA 1
ATOM 1191 C C . GLN A 1 146 ? -10.201 35.751 -13.387 1.00 25.53 145 GLN A C 1
ATOM 1192 O O . GLN A 1 146 ? -11.363 35.412 -13.201 1.00 26.23 145 GLN A O 1
ATOM 1198 N N . SER A 1 147 ? -9.169 35.030 -12.969 1.00 24.49 146 SER A N 1
ATOM 1199 C CA . SER A 1 147 ? -9.366 33.753 -12.313 1.00 23.15 146 SER A CA 1
ATOM 1200 C C . SER A 1 147 ? -8.196 33.421 -11.364 1.00 21.73 146 SER A C 1
ATOM 1201 O O . SER A 1 147 ? -7.075 33.916 -11.540 1.00 22.14 146 SER A O 1
ATOM 1204 N N . ILE A 1 148 ? -8.466 32.616 -10.340 1.00 19.54 147 ILE A N 1
ATOM 1205 C CA . ILE A 1 148 ? -7.432 32.218 -9.389 1.00 19.95 147 ILE A CA 1
ATOM 1206 C C . ILE A 1 148 ? -6.579 31.094 -9.985 1.00 22.85 147 ILE A C 1
ATOM 1207 O O . ILE A 1 148 ? -7.070 29.976 -10.167 1.00 23.38 147 ILE A O 1
ATOM 1212 N N . THR A 1 149 ? -5.323 31.399 -10.309 1.00 23.00 148 THR A N 1
ATOM 1213 C CA . THR A 1 149 ? -4.379 30.404 -10.841 1.00 25.90 148 THR A CA 1
ATOM 1214 C C . THR A 1 149 ? -3.041 30.712 -10.209 1.00 21.14 148 THR A C 1
ATOM 1215 O O . THR A 1 149 ? -2.683 31.881 -10.050 1.00 19.41 148 THR A O 1
ATOM 1219 N N . LEU A 1 150 ? -2.285 29.671 -9.901 1.00 18.69 149 LEU A N 1
ATOM 1220 C CA . LEU A 1 150 ? -1.000 29.850 -9.255 1.00 17.79 149 LEU A CA 1
ATOM 1221 C C . LEU A 1 150 ? 0.043 28.815 -9.611 1.00 16.59 149 LEU A C 1
ATOM 1222 O O . LEU A 1 150 ? -0.275 27.654 -9.875 1.00 18.15 149 LEU A O 1
ATOM 1227 N N . ARG A 1 151 ? 1.288 29.268 -9.551 1.00 15.54 150 ARG A N 1
ATOM 1228 C CA . ARG A 1 151 ? 2.500 28.475 -9.735 1.00 15.96 150 ARG A CA 1
ATOM 1229 C C . ARG A 1 151 ? 3.382 29.125 -8.683 1.00 16.96 150 ARG A C 1
ATOM 1230 O O . ARG A 1 151 ? 3.439 30.354 -8.592 1.00 17.73 150 ARG A O 1
ATOM 1238 N N . LEU A 1 152 ? 3.998 28.321 -7.826 1.00 18.30 151 LEU A N 1
ATOM 1239 C CA . LEU A 1 152 ? 4.820 28.884 -6.764 1.00 19.08 151 LEU A CA 1
ATOM 1240 C C . LEU A 1 152 ? 6.036 28.053 -6.362 1.00 18.77 151 LEU A C 1
ATOM 1241 O O . LEU A 1 152 ? 6.260 26.937 -6.852 1.00 16.53 151 LEU A O 1
ATOM 1246 N N . GLU A 1 153 ? 6.852 28.656 -5.510 1.00 17.36 152 GLU A N 1
ATOM 1247 C CA . GLU A 1 153 ? 8.035 28.015 -4.963 1.00 16.67 152 GLU A CA 1
ATOM 1248 C C . GLU A 1 153 ? 8.209 28.620 -3.584 1.00 15.60 152 GLU A C 1
ATOM 1249 O O . GLU A 1 153 ? 7.897 29.794 -3.376 1.00 14.23 152 GLU A O 1
ATOM 1255 N N . LEU A 1 154 ? 8.656 27.802 -2.638 1.00 17.48 153 LEU A N 1
ATOM 1256 C CA . LEU A 1 154 ? 8.905 28.252 -1.271 1.00 19.12 153 LEU A CA 1
ATOM 1257 C C . LEU A 1 154 ? 10.408 28.127 -1.031 1.00 17.58 153 LEU A C 1
ATOM 1258 O O . LEU A 1 154 ? 11.069 27.296 -1.658 1.00 17.96 153 LEU A O 1
ATOM 1263 N N . PHE A 1 155 ? 10.954 28.960 -0.156 1.00 18.00 154 PHE A N 1
ATOM 1264 C CA . PHE A 1 155 ? 12.384 28.914 0.140 1.00 17.63 154 PHE A CA 1
ATOM 12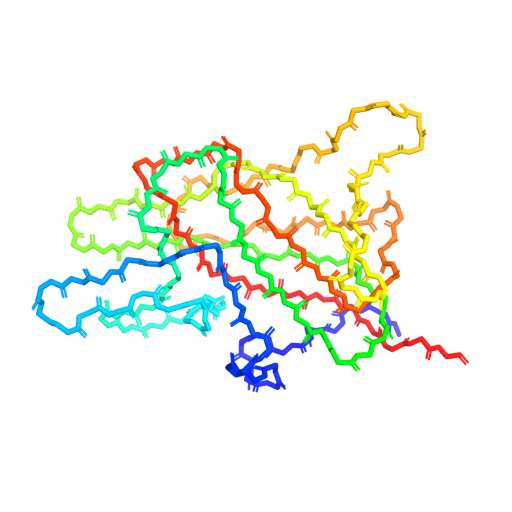65 C C . PHE A 1 155 ? 12.521 28.854 1.639 1.00 18.63 154 PHE A C 1
ATOM 1266 O O . PHE A 1 155 ? 11.772 29.512 2.361 1.00 19.29 154 PHE A O 1
ATOM 1274 N N . GLY A 1 156 ? 13.484 28.079 2.107 1.00 20.75 155 GLY A N 1
ATOM 1275 C CA . GLY A 1 156 ? 13.710 27.973 3.533 1.00 22.46 155 GLY A CA 1
ATOM 1276 C C . GLY A 1 156 ? 14.854 27.032 3.826 1.00 24.03 155 GLY A C 1
ATOM 1277 O O . GLY A 1 156 ? 15.795 26.896 3.026 1.00 23.42 155 GLY A O 1
ATOM 1278 N N . CYS A 1 157 ? 14.777 26.386 4.982 1.00 24.66 156 CYS A N 1
ATOM 1279 C CA . CYS A 1 157 ? 15.793 25.438 5.405 1.00 25.07 156 CYS A CA 1
ATOM 1280 C C . CYS A 1 157 ? 15.250 24.627 6.562 1.00 24.86 156 CYS A C 1
ATOM 1281 O O . CYS A 1 157 ? 14.154 24.898 7.057 1.00 23.94 156 CYS A O 1
ATOM 1284 N N . ASP A 1 158 ? 15.998 23.609 6.965 1.00 26.13 157 ASP A N 1
ATOM 1285 C CA . ASP A 1 158 ? 15.602 22.769 8.082 1.00 28.50 157 ASP A CA 1
ATOM 1286 C C . ASP A 1 158 ? 15.860 23.485 9.413 1.00 26.72 157 ASP A C 1
ATOM 1287 O O . ASP A 1 158 ? 16.575 24.485 9.463 1.00 26.02 157 ASP A O 1
ATOM 1292 N N . ILE A 1 159 ? 15.215 23.001 10.467 1.00 27.04 158 ILE A N 1
ATOM 1293 C CA . ILE A 1 159 ? 15.380 23.532 11.815 1.00 29.33 158 ILE A CA 1
ATOM 1294 C C . ILE A 1 159 ? 16.486 22.666 12.432 1.00 29.98 158 ILE A C 1
ATOM 1295 O O . ILE A 1 159 ? 16.493 21.443 12.243 1.00 28.39 158 ILE A O 1
ATOM 1300 N N . TYR A 1 160 ? 17.428 23.285 13.138 1.00 31.36 159 TYR A N 1
ATOM 1301 C CA . TYR A 1 160 ? 18.538 22.533 13.731 1.00 34.71 159 TYR A CA 1
ATOM 1302 C C . TYR A 1 160 ? 18.643 22.610 15.251 1.00 32.91 159 TYR A C 1
ATOM 1303 O O . TYR A 1 160 ? 19.509 21.901 15.804 1.00 32.18 159 TYR A O 1
#

CATH classification: 2.60.120.260

Foldseek 3Di:
DWFAWLALAVCPQPLVQKAKPAFDQDPPGATLGRSLQAAPADDQRRWTFGNDDDQPIKMKGFSVAKFWWWKKKKAAADHDPDWKEFQKWWKWFAAPVPDIHTQDDDPDDDTDIDGHDDTGRDIDMDTRVVIDIHGMMMIGGDDMDPGYIIHMIITTGGDD